Protein AF-A0A4R4JY43-F1 (afdb_monomer_lite)

Radius of gyration: 16.2 Å; chains: 1; bounding box: 36×36×43 Å

Foldseek 3Di:
DWDADDLQDDAFADDAWQCLCVVVCVVVPPLCVLLADQQQKWAADPNDIGTGHQWDCDPPGIFGDDDSPRGTIDHDPSSVVSSVVVRVSRVDPVNHDDDDDDPPDDDDDPNRHMDHDHDDDDPPDDDDDDDDDD

Organism: NCBI:txid2100166

InterPro domains:
  IPR003819 TauD/TfdA-like domain [PF02668] (76-133)
  IPR042098 Glutarate 2-hydroxylase superfamily [G3DSA:3.60.130.10] (34-134)

pLDDT: mean 79.99, std 15.5, range [37.78, 95.12]

Secondary structure (DSSP, 8-state):
-EE-S--TTTT------GGGGHHHHHHHGGGGGGGGSGGGEEEEETTEEEEE-SEEEETTEEEE---TT--SEE--HHHHHHHHHHHHHHHSSTT-----PPTT------TTT-----PPPPTT----------

Structure (mmCIF, N/CA/C/O backbone):
data_AF-A0A4R4JY43-F1
#
_entry.id   AF-A0A4R4JY43-F1
#
loop_
_atom_site.group_PDB
_atom_site.id
_atom_site.type_symbol
_atom_site.label_atom_id
_atom_site.label_alt_id
_atom_site.label_comp_id
_atom_site.label_asym_id
_atom_site.label_entity_id
_atom_site.label_seq_id
_atom_site.pdbx_PDB_ins_code
_atom_site.Cartn_x
_atom_site.Cartn_y
_atom_site.Cartn_z
_atom_site.occupancy
_atom_site.B_iso_or_equiv
_atom_site.auth_seq_id
_atom_site.auth_comp_id
_atom_site.auth_asym_id
_atom_site.auth_atom_id
_atom_site.pdbx_PDB_model_num
ATOM 1 N N . MET A 1 1 ? -1.870 15.611 14.880 1.00 55.22 1 MET A N 1
ATOM 2 C CA . MET A 1 1 ? -0.672 16.456 14.635 1.00 55.22 1 MET A CA 1
ATOM 3 C C . MET A 1 1 ? -0.578 16.809 13.146 1.00 55.22 1 MET A C 1
ATOM 5 O O . MET A 1 1 ? -1.386 16.287 12.386 1.00 55.22 1 MET A O 1
ATOM 9 N N . ILE A 1 2 ? 0.348 17.681 12.723 1.00 49.28 2 ILE A N 1
ATOM 10 C CA . ILE A 1 2 ? 0.792 17.779 11.314 1.00 49.28 2 ILE A CA 1
ATOM 11 C C . ILE A 1 2 ? 2.134 17.054 11.244 1.00 49.28 2 ILE A C 1
ATOM 13 O O . ILE A 1 2 ? 3.016 17.383 12.034 1.00 49.28 2 ILE A O 1
ATOM 17 N N . TYR A 1 3 ? 2.290 16.110 10.318 1.00 51.81 3 TYR A N 1
ATOM 18 C CA . TYR A 1 3 ? 3.556 15.408 10.111 1.00 51.81 3 TYR A CA 1
ATOM 19 C C . TYR A 1 3 ? 4.162 15.799 8.760 1.00 51.81 3 TYR A C 1
ATOM 21 O O . TYR A 1 3 ? 3.511 15.702 7.715 1.00 51.81 3 TYR A O 1
ATOM 29 N N . ASN A 1 4 ? 5.414 16.257 8.804 1.00 43.62 4 ASN A N 1
ATOM 30 C CA . ASN A 1 4 ? 6.218 16.637 7.648 1.00 43.62 4 ASN A CA 1
ATOM 31 C C . ASN A 1 4 ? 7.514 15.805 7.619 1.00 43.62 4 ASN A C 1
ATOM 33 O O . ASN A 1 4 ? 7.950 15.278 8.639 1.00 43.62 4 ASN A O 1
ATOM 37 N N . ASP A 1 5 ? 8.130 15.743 6.441 1.00 40.19 5 ASP A N 1
ATOM 38 C CA . ASP A 1 5 ? 9.556 15.453 6.237 1.00 40.19 5 ASP A CA 1
ATOM 39 C C . ASP A 1 5 ? 10.081 14.042 6.574 1.00 40.19 5 ASP A C 1
ATOM 41 O O . ASP A 1 5 ? 11.292 13.831 6.620 1.00 40.19 5 ASP A O 1
ATOM 45 N N . TYR A 1 6 ? 9.200 13.036 6.654 1.00 37.81 6 TYR A N 1
ATOM 46 C CA . TYR A 1 6 ? 9.593 11.636 6.433 1.00 37.81 6 TYR A CA 1
ATOM 47 C C . TYR A 1 6 ? 9.118 11.137 5.057 1.00 37.81 6 TYR A C 1
ATOM 49 O O . TYR A 1 6 ? 7.909 11.118 4.814 1.00 37.81 6 TYR A O 1
ATOM 57 N N . PRO A 1 7 ? 10.017 10.675 4.159 1.00 40.59 7 PRO A N 1
ATOM 58 C CA . PRO A 1 7 ? 9.651 10.042 2.892 1.00 40.59 7 PRO A CA 1
ATOM 59 C C . PRO A 1 7 ? 9.192 8.596 3.134 1.00 40.59 7 PRO A C 1
ATOM 61 O O . PRO A 1 7 ? 9.834 7.626 2.718 1.00 40.59 7 PRO A O 1
ATOM 64 N N . LEU A 1 8 ? 8.064 8.472 3.837 1.00 41.75 8 LEU A N 1
ATOM 65 C CA . LEU A 1 8 ? 7.294 7.246 3.982 1.00 41.75 8 LEU A CA 1
ATOM 66 C C . LEU A 1 8 ? 7.152 6.579 2.601 1.00 41.75 8 LEU A C 1
ATOM 68 O O . LEU A 1 8 ? 6.643 7.180 1.658 1.00 41.75 8 LEU A O 1
ATOM 72 N N . PHE A 1 9 ? 7.584 5.321 2.492 1.00 46.09 9 PHE A N 1
ATOM 73 C CA . PHE A 1 9 ? 7.377 4.452 1.321 1.00 46.09 9 PHE A CA 1
ATOM 74 C C . PHE A 1 9 ? 8.173 4.779 0.038 1.00 46.09 9 PHE A C 1
ATOM 76 O O . PHE A 1 9 ? 7.706 4.537 -1.081 1.00 46.09 9 PHE A O 1
ATOM 83 N N . SER A 1 10 ? 9.424 5.239 0.156 1.00 37.78 10 SER A N 1
ATOM 84 C CA . SER A 1 10 ? 10.338 5.241 -0.999 1.00 37.78 10 SER A CA 1
ATOM 85 C C . SER A 1 10 ? 10.832 3.817 -1.346 1.00 37.78 10 SER A C 1
ATOM 87 O O . SER A 1 10 ? 11.433 3.132 -0.525 1.00 37.78 10 SER A O 1
ATOM 89 N N . ASN A 1 11 ? 10.678 3.385 -2.607 1.00 39.66 11 ASN A N 1
ATOM 90 C CA . ASN A 1 11 ? 11.140 2.082 -3.140 1.00 39.66 11 ASN A CA 1
ATOM 91 C C . ASN A 1 11 ? 10.352 0.810 -2.711 1.00 39.66 11 ASN A C 1
ATOM 93 O O . ASN A 1 11 ? 10.946 -0.271 -2.682 1.00 39.66 11 ASN A O 1
ATOM 97 N N . VAL A 1 12 ? 9.040 0.887 -2.447 1.00 39.34 12 VAL A N 1
ATOM 98 C CA . VAL A 1 12 ? 8.162 -0.289 -2.187 1.00 39.34 12 VAL A CA 1
ATOM 99 C C . VAL A 1 12 ? 8.155 -1.299 -3.355 1.00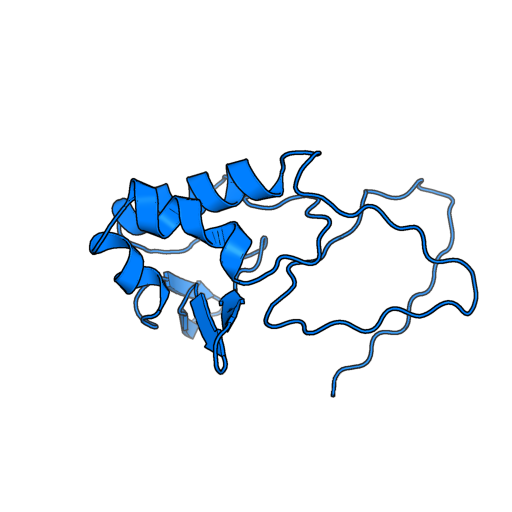 39.34 12 VAL A C 1
ATOM 101 O O . VAL A 1 12 ? 8.171 -0.897 -4.517 1.00 39.34 12 VAL A O 1
ATOM 104 N N . LYS A 1 13 ? 8.129 -2.616 -3.086 1.00 42.28 13 LYS A N 1
ATOM 105 C CA . LYS A 1 13 ? 8.206 -3.682 -4.119 1.00 42.28 13 LYS A CA 1
ATOM 106 C C . LYS A 1 13 ? 7.349 -4.912 -3.766 1.00 42.28 13 LYS A C 1
ATOM 108 O O . LYS A 1 13 ? 7.891 -5.941 -3.375 1.00 42.28 13 LYS A O 1
ATOM 113 N N . ARG A 1 14 ? 6.021 -4.805 -3.850 1.00 52.19 14 ARG A N 1
ATOM 114 C CA . ARG A 1 14 ? 5.037 -5.876 -3.562 1.00 52.19 14 ARG A CA 1
ATOM 115 C C . ARG A 1 14 ? 3.706 -5.508 -4.294 1.00 52.19 14 ARG A C 1
ATOM 117 O O . ARG A 1 14 ? 3.758 -4.577 -5.092 1.00 52.19 14 ARG A O 1
ATOM 124 N N . ILE A 1 15 ? 2.517 -6.136 -4.287 1.00 45.09 15 ILE A N 1
ATOM 125 C CA . ILE A 1 15 ? 2.001 -7.520 -4.084 1.00 45.09 15 ILE A CA 1
ATOM 126 C C . ILE A 1 15 ? 1.739 -8.015 -2.643 1.00 45.09 15 ILE A C 1
ATOM 128 O O . ILE A 1 15 ? 2.223 -9.071 -2.232 1.00 45.09 15 ILE A O 1
ATOM 132 N N . ILE A 1 16 ? 1.064 -7.179 -1.842 1.00 50.88 16 ILE A N 1
ATOM 133 C CA . ILE A 1 16 ? 0.734 -7.409 -0.419 1.00 50.88 16 ILE A CA 1
ATOM 134 C C . ILE A 1 16 ? -0.654 -8.063 -0.306 1.00 50.88 16 ILE A C 1
ATOM 136 O O . ILE A 1 16 ? -1.611 -7.533 -0.861 1.00 50.88 16 ILE A O 1
ATOM 140 N N . ASN A 1 17 ? -0.787 -9.199 0.375 1.00 51.44 17 ASN A N 1
ATOM 141 C CA . ASN A 1 17 ? -2.097 -9.799 0.630 1.00 51.44 17 ASN A CA 1
ATOM 142 C C . ASN A 1 17 ? -2.781 -9.150 1.847 1.00 51.44 17 ASN A C 1
ATOM 144 O O . ASN A 1 17 ? -2.147 -8.443 2.625 1.00 51.44 17 ASN A O 1
ATOM 148 N N . SER A 1 18 ? -4.069 -9.430 2.047 1.00 54.69 18 SER A N 1
ATOM 149 C CA . SER A 1 18 ? -4.825 -9.024 3.243 1.00 54.69 18 SER A CA 1
ATOM 150 C C . SER A 1 18 ? -4.104 -9.330 4.558 1.00 54.69 18 SER A C 1
ATOM 152 O O . SER A 1 18 ? -4.053 -8.497 5.461 1.00 54.69 18 SER A O 1
ATOM 154 N N . ASP A 1 19 ? -3.538 -10.531 4.630 1.00 61.25 19 ASP A N 1
ATOM 155 C CA . ASP A 1 19 ? -3.074 -11.163 5.868 1.00 61.25 19 ASP A CA 1
ATOM 156 C C . ASP A 1 19 ? -1.705 -10.627 6.313 1.00 61.25 19 ASP A C 1
ATOM 158 O O . ASP A 1 19 ? -1.340 -10.719 7.483 1.00 61.25 19 ASP A O 1
ATOM 162 N N . ASP A 1 20 ? -0.970 -9.984 5.399 1.00 71.19 20 ASP A N 1
ATOM 163 C CA . ASP A 1 20 ? 0.280 -9.278 5.696 1.00 71.19 20 ASP A CA 1
ATOM 164 C C . ASP A 1 20 ? 0.082 -8.104 6.671 1.00 71.19 20 ASP A C 1
ATOM 166 O O . ASP A 1 20 ? 1.054 -7.612 7.236 1.00 71.19 20 ASP A O 1
ATOM 170 N N . TYR A 1 21 ? -1.156 -7.641 6.882 1.00 76.69 21 TYR A N 1
ATOM 171 C CA . TYR A 1 21 ? -1.483 -6.590 7.850 1.00 76.69 21 TYR A CA 1
ATOM 172 C C . TYR A 1 21 ? -1.900 -7.118 9.230 1.00 76.69 21 TYR A C 1
ATOM 174 O O . TYR A 1 21 ? -2.178 -6.312 10.119 1.00 76.69 21 TYR A O 1
ATOM 182 N N . ASN A 1 22 ? -1.891 -8.439 9.455 1.00 83.62 22 ASN A N 1
ATOM 183 C CA . ASN A 1 22 ? -2.309 -9.038 10.729 1.00 83.62 22 ASN A CA 1
ATOM 184 C C . ASN A 1 22 ? -1.515 -8.522 11.938 1.00 83.62 22 ASN A C 1
ATOM 186 O O . ASN A 1 22 ? -2.115 -8.244 12.976 1.00 83.62 22 ASN A O 1
ATOM 190 N N . PHE A 1 23 ? -0.222 -8.227 11.769 1.00 87.94 23 PHE A N 1
ATOM 191 C CA . PHE A 1 23 ? 0.613 -7.637 12.824 1.00 87.94 23 PHE A CA 1
ATOM 192 C C . PHE A 1 23 ? 0.092 -6.282 13.349 1.00 87.94 23 PHE A C 1
ATOM 194 O O . PHE A 1 23 ? 0.345 -5.931 14.501 1.00 87.94 23 PHE A O 1
ATOM 201 N N . ILE A 1 24 ? -0.660 -5.515 12.545 1.00 91.81 24 ILE A N 1
ATOM 202 C CA . ILE A 1 24 ? -1.292 -4.261 12.988 1.00 91.81 24 ILE A CA 1
ATOM 203 C C . ILE A 1 24 ? -2.494 -4.556 13.892 1.00 91.81 24 ILE A C 1
ATOM 205 O O . ILE A 1 24 ? -2.639 -3.915 14.933 1.00 91.81 24 ILE A O 1
ATOM 209 N N . PHE A 1 25 ? -3.322 -5.545 13.543 1.00 91.00 25 PHE A N 1
ATOM 210 C CA . PHE A 1 25 ? -4.458 -5.966 14.372 1.00 91.00 25 PHE A CA 1
ATOM 211 C C . PHE A 1 25 ? -3.988 -6.618 15.680 1.00 91.00 25 PHE A C 1
ATOM 213 O O . PHE A 1 25 ? -4.562 -6.357 16.734 1.00 91.00 25 PHE A O 1
ATOM 220 N N . GLU A 1 26 ? -2.897 -7.384 15.636 1.00 92.56 26 GLU A N 1
ATOM 221 C CA . GLU A 1 26 ? -2.243 -7.975 16.810 1.00 92.56 26 GLU A CA 1
ATOM 222 C C . GLU A 1 26 ? -1.633 -6.911 17.738 1.00 92.56 26 GLU A C 1
ATOM 224 O O . GLU A 1 26 ? -1.885 -6.927 18.943 1.00 92.56 26 GLU A O 1
ATOM 229 N N . LYS A 1 27 ? -0.865 -5.952 17.197 1.00 95.12 27 LYS A N 1
ATOM 230 C CA . LYS A 1 27 ? -0.150 -4.940 17.998 1.00 95.12 27 LYS A CA 1
ATOM 231 C C . LYS A 1 27 ? -1.047 -3.812 18.521 1.00 95.12 27 LYS A C 1
ATOM 233 O O . LYS A 1 27 ? -0.808 -3.315 19.620 1.00 95.12 27 LYS A O 1
ATOM 238 N N . TYR A 1 28 ? -2.052 -3.384 17.754 1.00 94.69 28 TYR A N 1
ATOM 239 C CA . TYR A 1 28 ? -2.899 -2.228 18.094 1.00 94.69 28 TYR A CA 1
ATOM 240 C C . TYR A 1 28 ? -4.326 -2.606 18.527 1.00 94.69 28 TYR A C 1
ATOM 242 O O . TYR A 1 28 ? -5.046 -1.761 19.075 1.00 94.69 28 TYR A O 1
ATOM 250 N N . GLY A 1 29 ? -4.748 -3.860 18.338 1.00 94.12 29 GLY A N 1
ATOM 251 C CA . GLY A 1 29 ? -6.052 -4.358 18.774 1.00 94.12 29 GLY A CA 1
ATOM 252 C C . GLY A 1 29 ? -7.206 -3.504 18.245 1.00 94.12 29 GLY A C 1
ATOM 253 O O . GLY A 1 29 ? -7.263 -3.150 17.073 1.00 94.12 29 GLY A O 1
ATOM 254 N N . LYS A 1 30 ? -8.131 -3.095 19.121 1.00 93.69 30 LYS A N 1
ATOM 255 C CA . LYS A 1 30 ? -9.280 -2.261 18.715 1.00 93.69 30 LYS A CA 1
ATOM 256 C C . LYS A 1 30 ? -8.889 -0.897 18.122 1.00 93.69 30 LYS A C 1
ATOM 258 O O . LYS A 1 30 ? -9.697 -0.324 17.397 1.00 93.69 30 LYS A O 1
ATOM 263 N N . LYS A 1 31 ? -7.683 -0.370 18.389 1.00 94.31 31 LYS A N 1
ATOM 264 C CA . LYS A 1 31 ? -7.263 0.940 17.856 1.00 94.31 31 LYS A CA 1
ATOM 265 C C . LYS A 1 31 ? -7.112 0.939 16.336 1.00 94.31 31 LYS A C 1
ATOM 267 O O . LYS A 1 31 ? -7.354 1.970 15.719 1.00 94.31 31 LYS A O 1
ATOM 272 N N . SER A 1 32 ? -6.747 -0.188 15.723 1.00 93.38 32 SER A N 1
ATOM 273 C CA . SER A 1 32 ? -6.514 -0.258 14.275 1.00 93.38 32 SER A CA 1
ATOM 274 C C . SER A 1 32 ? -7.781 -0.186 13.428 1.00 93.38 32 SER A C 1
ATOM 276 O O . SER A 1 32 ? -7.668 0.018 12.222 1.00 93.38 32 SER A O 1
ATOM 278 N N . ASP A 1 33 ? -8.981 -0.311 14.012 1.00 94.12 33 ASP A N 1
ATOM 279 C CA . ASP A 1 33 ? -10.221 -0.144 13.242 1.00 94.12 33 ASP A CA 1
ATOM 280 C C . ASP A 1 33 ? -10.301 1.255 12.607 1.00 94.12 33 ASP A C 1
ATOM 282 O O . ASP A 1 33 ? -10.749 1.367 11.470 1.00 94.12 33 ASP A O 1
ATOM 286 N N . VAL A 1 34 ? -9.728 2.286 13.256 1.00 94.62 34 VAL A N 1
ATOM 287 C CA . VAL A 1 34 ? -9.633 3.668 12.739 1.00 94.62 34 VAL A CA 1
ATOM 288 C C . VAL A 1 34 ? -9.075 3.743 11.311 1.00 94.62 34 VAL A C 1
ATOM 290 O O . VAL A 1 34 ? -9.477 4.611 10.543 1.00 94.62 34 VAL A O 1
ATOM 293 N N . LEU A 1 35 ? -8.204 2.804 10.921 1.00 92.94 35 LEU A N 1
ATOM 294 C CA . LEU A 1 35 ? -7.592 2.755 9.593 1.00 92.94 35 LEU A CA 1
ATOM 295 C C . LEU A 1 35 ? -8.624 2.547 8.470 1.00 92.94 35 LEU A C 1
ATOM 297 O O . LEU A 1 35 ? -8.337 2.901 7.328 1.00 92.94 35 LEU A O 1
ATOM 301 N N . PHE A 1 36 ? -9.816 2.016 8.768 1.00 92.50 36 PHE A N 1
ATOM 302 C CA . PHE A 1 36 ? -10.908 1.821 7.807 1.00 92.50 36 PHE A CA 1
ATOM 303 C C . PHE A 1 36 ? -11.848 3.034 7.645 1.00 92.50 36 PHE A C 1
ATOM 305 O O . PHE A 1 36 ? -12.691 3.009 6.742 1.00 92.50 36 PHE A O 1
ATOM 312 N N . HIS A 1 37 ? -11.725 4.071 8.482 1.00 93.69 37 HIS A N 1
ATOM 313 C CA . HIS A 1 37 ? -12.579 5.274 8.480 1.00 93.69 37 HIS A CA 1
ATOM 314 C C . HIS A 1 37 ? -11.943 6.381 7.634 1.00 93.69 37 HIS A C 1
ATOM 316 O O . HIS A 1 37 ? -10.716 6.500 7.594 1.00 93.69 37 HIS A O 1
ATOM 322 N N . ASP A 1 38 ? -12.741 7.195 6.937 1.00 90.00 38 ASP A N 1
ATOM 323 C CA . ASP A 1 38 ? -12.182 8.193 6.010 1.00 90.00 38 ASP A CA 1
ATOM 324 C C . ASP A 1 38 ? -11.488 9.352 6.734 1.00 90.00 38 ASP A C 1
ATOM 326 O O . ASP A 1 38 ? -10.525 9.923 6.234 1.00 90.00 38 ASP A O 1
ATOM 330 N N . GLU A 1 39 ? -11.884 9.639 7.966 1.00 88.25 39 GLU A N 1
ATOM 331 C CA . GLU A 1 39 ? -11.300 10.661 8.825 1.00 88.25 39 GLU A CA 1
ATOM 332 C C . GLU A 1 39 ? -9.857 10.336 9.261 1.00 88.25 39 GLU A C 1
ATOM 334 O O . GLU A 1 39 ? -9.166 11.212 9.786 1.00 88.25 39 GLU A O 1
ATOM 339 N N . CYS A 1 40 ? -9.389 9.099 9.035 1.00 89.50 40 CYS A N 1
ATOM 340 C CA . CYS A 1 40 ? -8.084 8.591 9.460 1.00 89.50 40 CYS A CA 1
ATOM 341 C C . CYS A 1 40 ? -6.904 9.453 8.979 1.00 89.50 40 CYS A C 1
ATOM 343 O O . CYS A 1 40 ? -5.993 9.746 9.760 1.00 89.50 40 CYS A O 1
ATOM 345 N N . LEU A 1 41 ? -6.915 9.867 7.707 1.00 88.75 41 LEU A N 1
ATOM 346 C CA . LEU A 1 41 ? -6.030 10.902 7.180 1.00 88.75 41 LEU A CA 1
ATOM 347 C C . LEU A 1 41 ? -6.835 12.108 6.718 1.00 88.75 41 LEU A C 1
ATOM 349 O O . LEU A 1 41 ? -7.781 11.980 5.950 1.00 88.75 41 LEU A O 1
ATOM 353 N N . ALA A 1 42 ? -6.361 13.291 7.089 1.00 87.81 42 ALA A N 1
ATOM 354 C CA . ALA A 1 42 ? -6.803 14.573 6.564 1.00 87.81 42 ALA A CA 1
ATOM 355 C C . ALA A 1 42 ? -5.640 15.253 5.823 1.00 87.81 42 ALA A C 1
ATOM 357 O O . ALA A 1 42 ? -4.572 15.470 6.395 1.00 87.81 42 ALA A O 1
ATOM 358 N N . HIS A 1 43 ? -5.830 15.628 4.561 1.00 82.94 43 HIS A N 1
ATOM 359 C CA . HIS A 1 43 ? -4.819 16.295 3.739 1.00 82.94 43 HIS A CA 1
ATOM 360 C C . HIS A 1 43 ? -5.379 17.578 3.113 1.00 82.94 43 HIS A C 1
ATOM 362 O O . HIS A 1 43 ? -6.551 17.656 2.749 1.00 82.94 43 HIS A O 1
ATOM 368 N N . PHE A 1 44 ? -4.523 18.594 2.995 1.00 79.06 44 PHE A N 1
ATOM 369 C CA . PHE A 1 44 ? -4.840 19.877 2.372 1.00 79.06 44 PHE A CA 1
ATOM 370 C C . PHE A 1 44 ? -3.841 20.141 1.244 1.00 79.06 44 PHE A C 1
ATOM 372 O O . PHE A 1 44 ? -2.636 20.211 1.488 1.00 79.06 44 PHE A O 1
ATOM 379 N N . SER A 1 45 ? -4.339 20.306 0.019 1.00 76.62 45 SER A N 1
ATOM 380 C CA . SER A 1 45 ? -3.520 20.598 -1.161 1.00 76.62 45 SER A CA 1
ATOM 381 C C . SER A 1 45 ? -4.316 21.411 -2.176 1.00 76.62 45 SER A C 1
ATOM 383 O O . SER A 1 45 ? -5.497 21.147 -2.393 1.00 76.62 45 SER A O 1
ATOM 385 N N . ASN A 1 46 ? -3.682 22.417 -2.786 1.00 79.31 46 ASN A N 1
ATOM 386 C CA . ASN A 1 46 ? -4.280 23.306 -3.792 1.00 79.31 46 ASN A CA 1
ATOM 387 C C . ASN A 1 46 ? -5.663 23.857 -3.374 1.00 79.31 46 ASN A C 1
ATOM 389 O O . ASN A 1 46 ? -6.630 23.788 -4.132 1.00 79.31 46 ASN A O 1
ATOM 393 N N . ASN A 1 47 ? -5.754 24.351 -2.132 1.00 79.12 47 ASN A N 1
ATOM 394 C CA . ASN A 1 47 ? -6.968 24.843 -1.460 1.00 79.12 47 ASN A CA 1
ATOM 395 C C . ASN A 1 47 ? -8.139 23.842 -1.367 1.00 79.12 47 ASN A C 1
ATOM 397 O O . ASN A 1 47 ? -9.257 24.233 -1.039 1.00 79.12 47 ASN A O 1
ATOM 401 N N . LYS A 1 48 ? -7.895 22.547 -1.596 1.00 80.56 48 LYS A N 1
ATOM 402 C CA . LYS A 1 48 ? -8.872 21.471 -1.408 1.00 80.56 48 LYS A CA 1
ATOM 403 C C . LYS A 1 48 ? -8.529 20.642 -0.175 1.00 80.56 48 LYS A C 1
ATOM 405 O O . LYS A 1 48 ? -7.368 20.296 0.059 1.00 80.56 48 LYS A O 1
ATOM 410 N N . PHE A 1 49 ? -9.561 20.333 0.601 1.00 84.06 49 PHE A N 1
ATOM 411 C CA . PHE A 1 49 ? -9.515 19.386 1.706 1.00 84.06 49 PHE A CA 1
ATOM 412 C C . PHE A 1 49 ? -9.886 17.992 1.202 1.00 84.06 49 PHE A C 1
ATOM 414 O O . PHE A 1 49 ? -10.833 17.850 0.429 1.00 84.06 49 PHE A O 1
ATOM 421 N N . PHE A 1 50 ? -9.162 16.976 1.661 1.00 84.75 50 PHE A N 1
ATOM 422 C CA . PHE A 1 50 ? -9.478 15.578 1.400 1.00 84.75 50 PHE A CA 1
ATOM 423 C C . PHE A 1 50 ? -9.307 14.759 2.676 1.00 84.75 50 PHE A C 1
ATOM 425 O O . PHE A 1 50 ? -8.277 14.854 3.348 1.00 84.75 50 PHE A O 1
ATOM 432 N N . GLN A 1 51 ? -10.297 13.922 2.962 1.00 88.69 51 GLN A N 1
ATOM 433 C CA . GLN A 1 51 ? -10.201 12.837 3.932 1.00 88.69 51 GLN A CA 1
ATOM 434 C C . GLN A 1 51 ? -9.970 11.510 3.205 1.00 88.69 51 GLN A C 1
ATOM 436 O O . GLN A 1 51 ? -10.334 11.372 2.032 1.00 88.69 51 GLN A O 1
ATOM 441 N N . LYS A 1 52 ? -9.282 10.570 3.857 1.00 87.69 52 LYS A N 1
ATOM 442 C CA . LYS A 1 52 ? -8.953 9.269 3.280 1.00 87.69 52 LYS A CA 1
ATOM 443 C C . LYS A 1 52 ? -8.695 8.173 4.322 1.00 87.69 52 LYS A C 1
ATOM 445 O O . LYS A 1 52 ? -7.784 8.290 5.143 1.00 87.69 52 LYS A O 1
ATOM 450 N N . ARG A 1 53 ? -9.391 7.040 4.176 1.00 90.69 53 ARG A N 1
ATOM 451 C CA . ARG A 1 53 ? -9.081 5.788 4.885 1.00 90.69 53 ARG A CA 1
ATOM 452 C C . ARG A 1 53 ? -7.795 5.121 4.389 1.00 90.69 53 ARG A C 1
ATOM 454 O O . ARG A 1 53 ? -7.456 5.180 3.205 1.00 90.69 53 ARG A O 1
ATOM 461 N N . ILE A 1 54 ? -7.097 4.442 5.294 1.00 90.12 54 ILE A N 1
ATOM 462 C CA . ILE A 1 54 ? -5.883 3.671 4.994 1.00 90.12 54 ILE A CA 1
ATOM 463 C C . ILE A 1 54 ? -6.239 2.294 4.446 1.00 90.12 54 ILE A C 1
ATOM 465 O O . ILE A 1 54 ? -5.712 1.900 3.407 1.00 90.12 54 ILE A O 1
ATOM 469 N N . PHE A 1 55 ? -7.144 1.590 5.120 1.00 90.75 55 PHE A N 1
ATOM 470 C CA . PHE A 1 55 ? -7.588 0.250 4.769 1.00 90.75 55 PHE A CA 1
ATOM 471 C C . PHE A 1 55 ? -9.000 0.244 4.166 1.00 90.75 55 PHE A C 1
ATOM 473 O O . PHE A 1 55 ? -9.837 1.109 4.424 1.00 90.75 55 PHE A O 1
ATOM 480 N N . LEU A 1 56 ? -9.258 -0.773 3.351 1.00 88.19 56 LEU A N 1
ATOM 481 C CA . LEU A 1 56 ? -10.506 -1.042 2.641 1.00 88.19 56 LEU A CA 1
ATOM 482 C C . LEU A 1 56 ? -10.947 -2.470 2.978 1.00 88.19 56 LEU A C 1
ATOM 484 O O . LEU A 1 56 ? -10.115 -3.372 2.967 1.00 88.19 56 LEU A O 1
ATOM 488 N N . LYS A 1 57 ? -12.238 -2.706 3.230 1.00 86.56 57 LYS A N 1
ATOM 489 C CA . LYS A 1 57 ? -12.794 -4.069 3.322 1.00 86.56 57 LYS A CA 1
ATOM 490 C C . LYS A 1 57 ? -13.270 -4.467 1.919 1.00 86.56 57 LYS A C 1
ATOM 492 O O . LYS A 1 57 ? -14.112 -3.777 1.350 1.00 86.56 57 LYS A O 1
ATOM 497 N N . ILE A 1 58 ? -12.671 -5.505 1.332 1.00 83.25 58 ILE A N 1
ATOM 498 C CA . ILE A 1 58 ? -12.848 -5.915 -0.073 1.00 83.25 58 ILE A CA 1
ATOM 499 C C . ILE A 1 58 ? -13.173 -7.410 -0.098 1.00 83.25 58 ILE A C 1
ATOM 501 O O . ILE A 1 58 ? -12.283 -8.261 -0.166 1.00 83.25 58 ILE A O 1
ATOM 505 N N . SER A 1 59 ? -14.465 -7.731 -0.003 1.00 82.12 59 SER A N 1
ATOM 506 C CA . SER A 1 59 ? -14.939 -9.083 0.320 1.00 82.12 59 SER A CA 1
ATOM 507 C C . SER A 1 59 ? -14.240 -9.593 1.593 1.00 82.12 59 SER A C 1
ATOM 509 O O . SER A 1 59 ? -14.299 -8.917 2.618 1.00 82.12 59 SER A O 1
ATOM 511 N N . ASN A 1 60 ? -13.537 -10.728 1.533 1.00 78.50 60 ASN A N 1
ATOM 512 C CA . ASN A 1 60 ? -12.810 -11.294 2.675 1.00 78.50 60 ASN A CA 1
ATOM 513 C C . ASN A 1 60 ? -11.415 -10.667 2.881 1.00 78.50 60 ASN A C 1
ATOM 515 O O . ASN A 1 60 ? -10.747 -10.988 3.858 1.00 78.50 60 ASN A O 1
ATOM 519 N N . ASN A 1 61 ? -10.970 -9.793 1.973 1.00 80.19 61 ASN A N 1
ATOM 520 C CA . ASN A 1 61 ? -9.624 -9.228 1.971 1.00 80.19 61 ASN A CA 1
ATOM 521 C C . ASN A 1 61 ? -9.597 -7.803 2.537 1.00 80.19 61 ASN A C 1
ATOM 523 O O . ASN A 1 61 ? -10.551 -7.031 2.413 1.00 80.19 61 ASN A O 1
ATOM 527 N N . ILE A 1 62 ? -8.441 -7.419 3.072 1.00 84.81 62 ILE A N 1
ATOM 528 C CA . ILE A 1 62 ? -8.109 -6.043 3.428 1.00 84.81 62 ILE A CA 1
ATOM 529 C C . ILE A 1 62 ? -7.292 -5.447 2.284 1.00 84.81 62 ILE A C 1
ATOM 531 O O . ILE A 1 62 ? -6.200 -5.916 1.972 1.00 84.81 62 ILE A O 1
ATOM 535 N N . GLY A 1 63 ? -7.842 -4.421 1.642 1.00 86.00 63 GLY A N 1
ATOM 536 C CA . GLY A 1 63 ? -7.105 -3.568 0.718 1.00 86.00 63 GLY A CA 1
ATOM 537 C C . GLY A 1 63 ? -6.454 -2.388 1.435 1.00 86.00 63 GLY A C 1
ATOM 538 O O . GLY A 1 63 ? -6.850 -2.024 2.541 1.00 86.00 63 GLY A O 1
ATOM 539 N N . ILE A 1 64 ? -5.497 -1.742 0.778 1.00 86.50 64 ILE A N 1
ATOM 540 C CA . ILE A 1 64 ? -4.789 -0.560 1.270 1.00 86.50 64 ILE A CA 1
ATOM 541 C C . ILE A 1 64 ? -4.811 0.561 0.227 1.00 86.50 64 ILE A C 1
ATOM 543 O O . ILE A 1 64 ? -4.629 0.349 -0.969 1.00 86.50 64 ILE A O 1
ATOM 547 N N . SER A 1 65 ? -5.020 1.792 0.691 1.00 81.69 65 SER A N 1
ATOM 548 C CA . SER A 1 65 ? -5.106 2.996 -0.136 1.00 81.69 65 SER A CA 1
ATOM 549 C C . SER A 1 65 ? -4.043 4.034 0.250 1.00 81.69 65 SER A C 1
ATOM 551 O O . SER A 1 65 ? -4.310 5.236 0.299 1.00 81.69 65 SER A O 1
ATOM 553 N N . PHE A 1 66 ? -2.810 3.602 0.521 1.00 73.88 66 PHE A N 1
ATOM 554 C CA . PHE A 1 66 ? -1.713 4.520 0.843 1.00 73.88 66 PHE A CA 1
ATOM 555 C C . PHE A 1 66 ? -0.991 5.054 -0.409 1.00 73.88 66 PHE A C 1
ATOM 557 O O . PHE A 1 66 ? -0.900 4.370 -1.426 1.00 73.88 66 PHE A O 1
ATOM 564 N N . SER A 1 67 ? -0.444 6.272 -0.332 1.00 67.12 67 SER A N 1
ATOM 565 C CA . SER A 1 67 ? 0.467 6.828 -1.342 1.00 67.12 67 SER A CA 1
ATOM 566 C C . SER A 1 67 ? 1.708 7.439 -0.675 1.00 67.12 67 SER A C 1
ATOM 568 O O . SER A 1 67 ? 1.536 8.341 0.146 1.00 67.12 67 SER A O 1
ATOM 570 N N . PRO A 1 68 ? 2.941 7.045 -1.069 1.00 54.78 68 PRO A N 1
ATOM 571 C CA . PRO A 1 68 ? 4.199 7.620 -0.565 1.00 54.78 68 PRO A CA 1
ATOM 572 C C . PRO A 1 68 ? 4.302 9.150 -0.667 1.00 54.78 68 PRO A C 1
ATOM 574 O O . PRO A 1 68 ? 5.144 9.770 -0.032 1.00 54.78 68 PRO A O 1
ATOM 577 N N . LEU A 1 69 ? 3.486 9.756 -1.535 1.00 53.16 69 LEU A N 1
ATOM 578 C CA . LEU A 1 69 ? 3.549 11.172 -1.899 1.00 53.16 69 LEU A CA 1
ATOM 579 C C . LEU A 1 69 ? 2.583 12.051 -1.087 1.00 53.16 69 LEU A C 1
ATOM 581 O O . LEU A 1 69 ? 2.468 13.245 -1.365 1.00 53.16 69 LEU A O 1
ATOM 585 N N . LEU A 1 70 ? 1.895 11.485 -0.088 1.00 59.44 70 LEU A N 1
ATOM 586 C CA . LEU A 1 70 ? 1.136 12.249 0.904 1.00 59.44 70 LEU A CA 1
ATOM 587 C C . LEU A 1 70 ? 2.097 12.928 1.891 1.00 59.44 70 LEU A C 1
ATOM 589 O O . LEU A 1 70 ? 2.206 12.537 3.046 1.00 59.44 70 LEU A O 1
ATOM 593 N N . ASN A 1 71 ? 2.781 13.975 1.437 1.00 62.66 71 ASN A N 1
ATOM 594 C CA . ASN A 1 71 ? 3.432 14.935 2.326 1.00 62.66 71 ASN A CA 1
ATOM 595 C C . ASN A 1 71 ? 2.363 15.860 2.937 1.00 62.66 71 ASN A C 1
ATOM 597 O O . ASN A 1 71 ? 1.375 16.177 2.275 1.00 62.66 71 ASN A O 1
ATOM 601 N N . LYS A 1 72 ? 2.583 16.367 4.159 1.00 73.50 72 LYS A N 1
ATOM 602 C CA . LYS A 1 72 ? 1.683 17.323 4.840 1.00 73.50 72 LYS A CA 1
ATOM 603 C C . LYS A 1 72 ? 0.274 16.753 5.083 1.00 73.50 72 LYS A C 1
ATOM 605 O O . LYS A 1 72 ? -0.731 17.307 4.625 1.00 73.50 72 LYS A O 1
ATOM 610 N N . PHE A 1 73 ? 0.188 15.637 5.806 1.00 83.88 73 PHE A N 1
ATOM 611 C CA . PHE A 1 73 ? -1.082 15.114 6.326 1.00 83.88 73 PHE A CA 1
ATOM 612 C C . PHE A 1 73 ? -1.264 15.425 7.816 1.00 83.88 73 PHE A C 1
ATOM 614 O O . PHE A 1 73 ? -0.315 15.697 8.556 1.00 83.88 73 PHE A O 1
ATOM 621 N N . LYS A 1 74 ? -2.525 15.382 8.243 1.00 87.38 74 LYS A N 1
ATOM 622 C CA . LYS A 1 74 ? -2.974 15.410 9.630 1.00 87.38 74 LYS A CA 1
ATOM 623 C C . LYS A 1 74 ? -3.596 14.062 9.975 1.00 87.38 74 LYS A C 1
ATOM 625 O O . LYS A 1 74 ? -4.393 13.535 9.204 1.00 87.38 74 LYS A O 1
ATOM 630 N N . CYS A 1 75 ? -3.257 13.544 11.147 1.00 90.38 75 CYS A N 1
ATOM 631 C CA . CYS A 1 75 ? -3.875 12.363 11.751 1.00 90.38 75 CYS A CA 1
ATOM 632 C C . CYS A 1 75 ? -3.681 12.381 13.279 1.00 90.38 75 CYS A C 1
ATOM 634 O O . CYS A 1 75 ? -3.066 13.311 13.828 1.00 90.38 75 CYS A O 1
ATOM 636 N N . THR A 1 76 ? -4.201 11.362 13.965 1.00 92.94 76 THR A N 1
ATOM 637 C CA . THR A 1 76 ? -3.882 11.077 15.373 1.00 92.94 76 THR A CA 1
ATOM 638 C C . THR A 1 76 ? -2.494 10.442 15.508 1.00 92.94 76 THR A C 1
ATOM 640 O O . THR A 1 76 ? -1.903 9.983 14.529 1.00 92.94 76 THR A O 1
ATOM 643 N N . GLU A 1 77 ? -1.964 10.416 16.729 1.00 92.06 77 GLU A N 1
ATOM 644 C CA . GLU A 1 77 ? -0.666 9.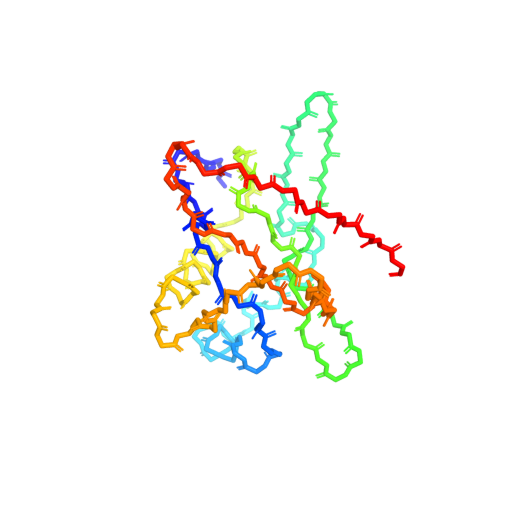806 17.041 1.00 92.06 77 GLU A CA 1
ATOM 645 C C . GLU A 1 77 ? -0.685 8.272 16.904 1.00 92.06 77 GLU A C 1
ATOM 647 O O . GLU A 1 77 ? 0.264 7.686 16.382 1.00 92.06 77 GLU A O 1
ATOM 652 N N . ASP A 1 78 ? -1.805 7.630 17.257 1.00 93.00 78 ASP A N 1
ATOM 653 C CA . ASP A 1 78 ? -2.035 6.200 17.009 1.00 93.00 78 ASP A CA 1
ATOM 654 C C . ASP A 1 78 ? -1.987 5.872 15.507 1.00 93.00 78 ASP A C 1
ATOM 656 O O . ASP A 1 78 ? -1.305 4.933 15.099 1.00 93.00 78 ASP A O 1
ATOM 660 N N . VAL A 1 79 ? -2.656 6.676 14.666 1.00 91.94 79 VAL A N 1
ATOM 661 C CA . VAL A 1 79 ? -2.607 6.512 13.201 1.00 91.94 79 VAL A CA 1
ATOM 662 C C . VAL A 1 79 ? -1.192 6.721 12.673 1.00 91.94 79 VAL A C 1
ATOM 664 O O . VAL A 1 79 ? -0.732 5.932 11.851 1.00 91.94 79 VAL A O 1
ATOM 667 N N . TYR A 1 80 ? -0.479 7.743 13.152 1.00 91.06 80 TYR A N 1
ATOM 668 C CA . TYR A 1 80 ? 0.902 7.980 12.731 1.00 91.06 80 TYR A CA 1
ATOM 669 C C . TYR A 1 80 ? 1.818 6.803 13.089 1.00 91.06 80 TYR A C 1
ATOM 671 O O . TYR A 1 80 ? 2.583 6.341 12.245 1.00 91.06 80 TYR A O 1
ATOM 679 N N . SER A 1 81 ? 1.678 6.260 14.300 1.00 92.38 81 SER A N 1
ATOM 680 C CA . SER A 1 81 ? 2.420 5.083 14.758 1.00 92.38 81 SER A CA 1
ATOM 681 C C . SER A 1 81 ? 2.141 3.861 13.877 1.00 92.38 81 SER A C 1
ATOM 683 O O . SER A 1 81 ? 3.079 3.231 13.396 1.00 92.38 81 SER A O 1
ATOM 685 N N . MET A 1 82 ? 0.868 3.577 13.574 1.00 92.62 82 MET A N 1
ATOM 686 C CA . MET A 1 82 ? 0.491 2.484 12.667 1.00 92.62 82 MET A CA 1
ATOM 687 C C . MET A 1 82 ? 1.037 2.681 11.243 1.00 92.62 82 MET A C 1
ATOM 689 O O . MET A 1 82 ? 1.446 1.716 10.604 1.00 92.62 82 MET A O 1
ATOM 693 N N . LEU A 1 83 ? 1.106 3.918 10.741 1.00 89.44 83 LEU A N 1
ATOM 694 C CA . LEU A 1 83 ? 1.693 4.216 9.428 1.00 89.44 83 LEU A CA 1
ATOM 695 C C . LEU A 1 83 ? 3.222 4.077 9.404 1.00 89.44 83 LEU A C 1
ATOM 697 O O . LEU A 1 83 ? 3.769 3.610 8.403 1.00 89.44 83 LEU A O 1
ATOM 701 N N . MET A 1 84 ? 3.910 4.428 10.494 1.00 88.69 84 MET A N 1
ATOM 702 C CA . MET A 1 84 ? 5.346 4.173 10.657 1.00 88.69 84 MET A CA 1
ATOM 703 C C . MET A 1 84 ? 5.648 2.668 10.707 1.00 88.69 84 MET A C 1
ATOM 705 O O . MET A 1 84 ? 6.598 2.217 10.068 1.00 88.69 84 MET A O 1
ATOM 709 N N . ASP A 1 85 ? 4.807 1.887 11.382 1.00 91.69 85 ASP A N 1
ATOM 710 C CA . ASP A 1 85 ? 4.881 0.424 11.439 1.00 91.69 85 ASP A CA 1
ATOM 711 C C . ASP A 1 85 ? 4.644 -0.232 10.065 1.00 91.69 85 ASP A C 1
ATOM 713 O O . ASP A 1 85 ? 5.464 -1.030 9.607 1.00 91.69 85 ASP A O 1
ATOM 717 N N . ILE A 1 86 ? 3.573 0.154 9.356 1.00 88.56 86 ILE A N 1
ATOM 718 C CA . ILE A 1 86 ? 3.300 -0.293 7.976 1.00 88.56 86 ILE A CA 1
ATOM 719 C C . ILE A 1 86 ? 4.463 0.088 7.045 1.00 88.56 86 ILE A C 1
ATOM 721 O O . ILE A 1 86 ? 4.824 -0.681 6.150 1.00 88.56 86 ILE A O 1
ATOM 725 N N . SER A 1 87 ? 5.094 1.245 7.270 1.00 86.25 87 SER A N 1
ATOM 726 C CA . SER A 1 87 ? 6.314 1.647 6.567 1.00 86.25 87 SER A CA 1
ATOM 727 C C . SER A 1 87 ? 7.480 0.716 6.872 1.00 86.25 87 SER A C 1
ATOM 729 O O . SER A 1 87 ? 8.042 0.154 5.932 1.00 86.25 87 SER A O 1
ATOM 731 N N . ALA A 1 88 ? 7.829 0.486 8.138 1.00 87.31 88 ALA A N 1
ATOM 732 C CA . ALA A 1 88 ? 8.915 -0.424 8.501 1.00 87.31 88 ALA A CA 1
ATOM 733 C C . ALA A 1 88 ? 8.722 -1.816 7.868 1.00 87.31 88 ALA A C 1
ATOM 735 O O . ALA A 1 88 ? 9.628 -2.323 7.201 1.00 87.31 88 ALA A O 1
ATOM 736 N N . PHE A 1 89 ? 7.510 -2.368 7.977 1.00 87.69 89 PHE A N 1
ATOM 737 C CA . PHE A 1 89 ? 7.150 -3.683 7.453 1.00 87.69 89 PHE A CA 1
ATOM 738 C C . PHE A 1 89 ? 7.357 -3.814 5.933 1.00 87.69 89 PHE A C 1
ATOM 740 O O . PHE A 1 89 ? 8.012 -4.758 5.496 1.00 87.69 89 PHE A O 1
ATOM 747 N N . ILE A 1 90 ? 6.883 -2.877 5.095 1.00 84.19 90 ILE A N 1
ATOM 748 C CA . ILE A 1 90 ? 6.990 -3.050 3.626 1.00 84.19 90 ILE A CA 1
ATOM 749 C C . ILE A 1 90 ? 8.335 -2.604 3.024 1.00 84.19 90 ILE A C 1
ATOM 751 O O . ILE A 1 90 ? 8.582 -2.837 1.835 1.00 84.19 90 ILE A O 1
ATOM 755 N N . HIS A 1 91 ? 9.234 -2.000 3.812 1.00 83.44 91 HIS A N 1
ATOM 756 C CA . HIS A 1 91 ? 10.626 -1.764 3.396 1.00 83.44 91 HIS A CA 1
ATOM 757 C C . HIS A 1 91 ? 11.549 -2.967 3.647 1.00 83.44 91 HIS A C 1
ATOM 759 O O . HIS A 1 91 ? 12.574 -3.072 2.962 1.00 83.44 91 HIS A O 1
ATOM 765 N N . GLN A 1 92 ? 11.178 -3.885 4.548 1.00 84.69 92 GLN A N 1
ATOM 766 C CA . GLN A 1 92 ? 11.866 -5.167 4.739 1.00 84.69 92 GLN A CA 1
ATOM 767 C C . GLN A 1 92 ? 11.930 -5.953 3.412 1.00 84.69 92 GLN A C 1
ATOM 769 O O . GLN A 1 92 ? 11.042 -5.874 2.561 1.00 84.69 92 GLN A O 1
ATOM 774 N N . LYS A 1 93 ? 13.039 -6.660 3.177 1.00 84.19 93 LYS A N 1
ATOM 775 C CA . LYS A 1 93 ? 13.374 -7.318 1.899 1.00 84.19 93 LYS A CA 1
ATOM 776 C C . LYS A 1 93 ? 12.608 -8.631 1.722 1.00 84.19 93 LYS A C 1
ATOM 778 O O . LYS A 1 93 ? 12.230 -8.969 0.606 1.00 84.19 93 LYS A O 1
ATOM 783 N N . GLU A 1 94 ? 12.431 -9.347 2.820 1.00 86.50 94 GLU A N 1
ATOM 784 C CA . GLU A 1 94 ? 11.588 -10.519 3.018 1.00 86.50 94 GLU A CA 1
ATOM 785 C C . GLU A 1 94 ? 10.136 -10.229 2.603 1.00 86.50 94 GLU A C 1
ATOM 787 O O . GLU A 1 94 ? 9.550 -10.985 1.832 1.00 86.50 94 GLU A O 1
ATOM 792 N N . ASN A 1 95 ? 9.622 -9.049 2.953 1.00 83.44 95 ASN A N 1
ATOM 793 C CA . ASN A 1 95 ? 8.281 -8.584 2.604 1.00 83.44 95 ASN A CA 1
ATOM 794 C C . ASN A 1 95 ? 8.222 -7.916 1.214 1.00 83.44 95 ASN A C 1
ATOM 796 O O . ASN A 1 95 ? 7.438 -6.987 1.013 1.00 83.44 95 ASN A O 1
ATOM 800 N N . GLN A 1 96 ? 9.050 -8.335 0.244 1.00 81.31 96 GLN A N 1
ATOM 801 C CA . GLN A 1 96 ? 9.111 -7.731 -1.098 1.00 81.31 96 GLN A CA 1
ATOM 802 C C . GLN A 1 96 ? 9.311 -8.738 -2.241 1.00 81.31 96 GLN A C 1
ATOM 804 O O . GLN A 1 96 ? 10.386 -9.316 -2.413 1.00 81.31 96 GLN A O 1
ATOM 809 N N . TYR A 1 97 ? 8.335 -8.807 -3.149 1.00 81.88 97 TYR A N 1
ATOM 810 C CA . TYR A 1 97 ? 8.473 -9.494 -4.434 1.00 81.88 97 TYR A CA 1
ATOM 811 C C . TYR A 1 97 ? 9.166 -8.592 -5.464 1.00 81.88 97 TYR A C 1
ATOM 813 O O . TYR A 1 97 ? 8.651 -7.553 -5.880 1.00 81.88 97 TYR A O 1
ATOM 821 N N . ARG A 1 98 ? 10.369 -8.993 -5.893 1.00 84.56 98 ARG A N 1
ATOM 822 C CA . ARG A 1 98 ? 11.242 -8.199 -6.772 1.00 84.56 98 ARG A CA 1
ATOM 823 C C . ARG A 1 98 ? 11.334 -8.817 -8.167 1.00 84.56 98 ARG A C 1
ATOM 825 O O . ARG A 1 98 ? 12.122 -9.726 -8.397 1.00 84.56 98 ARG A O 1
ATOM 832 N N . LEU A 1 99 ? 10.551 -8.278 -9.098 1.00 86.38 99 LEU A N 1
ATOM 833 C CA . LEU A 1 99 ? 10.463 -8.723 -10.493 1.00 86.38 99 LEU A CA 1
ATOM 834 C C . LEU A 1 99 ? 11.062 -7.705 -11.479 1.00 86.38 99 LEU A C 1
ATOM 836 O O . LEU A 1 99 ? 11.079 -6.500 -11.223 1.00 86.38 99 LEU A O 1
ATOM 840 N N . ARG A 1 100 ? 11.539 -8.195 -12.630 1.00 87.25 100 ARG A N 1
ATOM 841 C CA . ARG A 1 100 ? 12.045 -7.388 -13.752 1.00 87.25 100 ARG A CA 1
ATOM 842 C C . ARG A 1 100 ? 11.214 -7.693 -14.993 1.00 87.25 100 ARG A C 1
ATOM 844 O O . ARG A 1 100 ? 11.315 -8.788 -15.531 1.00 87.25 100 ARG A O 1
ATOM 851 N N . LEU A 1 101 ? 10.454 -6.710 -15.471 1.00 87.44 101 LEU A N 1
ATOM 852 C CA . LEU A 1 101 ? 9.776 -6.810 -16.764 1.00 87.44 101 LEU A CA 1
ATOM 853 C C . LEU A 1 101 ? 10.784 -6.669 -17.911 1.00 87.44 101 LEU A C 1
ATOM 855 O O . LEU A 1 101 ? 11.639 -5.776 -17.905 1.00 87.44 101 LEU A O 1
ATOM 859 N N . SER A 1 102 ? 10.659 -7.555 -18.891 1.00 88.06 102 SER A N 1
ATOM 860 C CA . SER A 1 102 ? 11.349 -7.512 -20.182 1.00 88.06 102 SER A CA 1
ATOM 861 C C . SER A 1 102 ? 10.464 -6.849 -21.244 1.00 88.06 102 SER A C 1
ATOM 863 O O . SER A 1 102 ? 9.294 -6.547 -20.999 1.0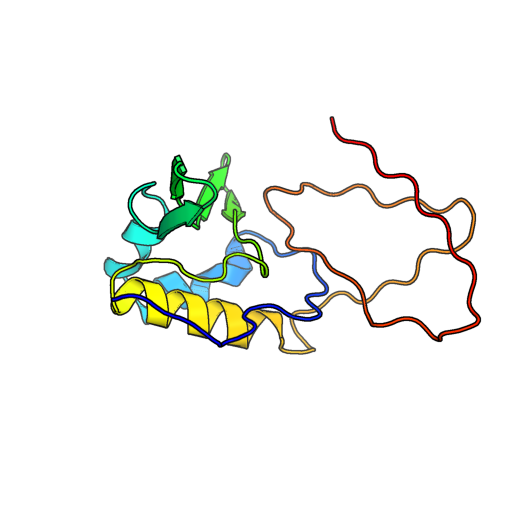0 88.06 102 SER A O 1
ATOM 865 N N . LYS A 1 103 ? 11.004 -6.620 -22.449 1.00 91.38 103 LYS 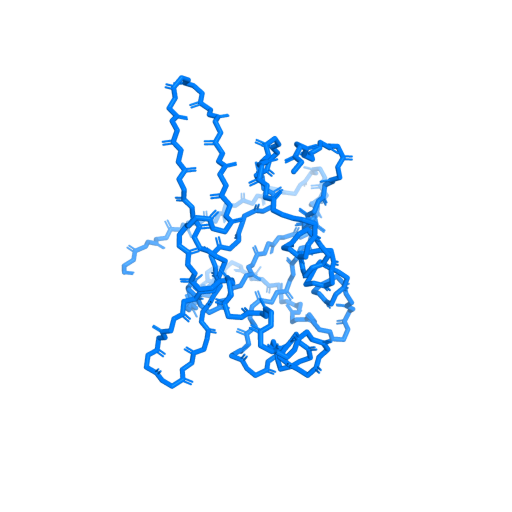A N 1
ATOM 866 C CA . LYS A 1 103 ? 10.211 -6.115 -23.582 1.00 91.38 103 LYS A CA 1
ATOM 867 C C . LYS A 1 103 ? 9.011 -7.046 -23.837 1.00 91.38 103 LYS A C 1
ATOM 869 O O . LYS A 1 103 ? 9.158 -8.262 -23.774 1.00 91.38 103 LYS A O 1
ATOM 874 N N . ASN A 1 104 ? 7.847 -6.460 -24.115 1.00 90.06 104 ASN A N 1
ATOM 875 C CA . ASN A 1 104 ? 6.559 -7.133 -24.344 1.00 90.06 104 ASN A CA 1
ATOM 876 C C . ASN A 1 104 ? 5.984 -7.939 -23.154 1.00 90.06 104 ASN A C 1
ATOM 878 O O . ASN A 1 104 ? 4.922 -8.534 -23.306 1.00 90.06 104 ASN A O 1
ATOM 882 N N . GLN A 1 105 ? 6.608 -7.936 -21.968 1.00 89.56 105 GLN A N 1
ATOM 883 C CA . GLN A 1 105 ? 5.984 -8.484 -20.757 1.00 89.56 105 GLN A CA 1
ATOM 884 C C . GLN A 1 105 ? 5.089 -7.436 -20.086 1.00 89.56 105 GLN A C 1
ATOM 886 O O . GLN A 1 105 ? 5.501 -6.292 -19.887 1.00 89.56 105 GLN A O 1
ATOM 891 N N . CYS A 1 106 ? 3.885 -7.843 -19.687 1.00 91.12 106 CYS A N 1
ATOM 892 C CA . CYS A 1 106 ? 2.999 -7.063 -18.829 1.00 91.12 106 CYS A CA 1
ATOM 893 C C . CYS A 1 106 ? 2.983 -7.626 -17.398 1.00 91.12 106 CYS A C 1
ATOM 895 O O . CYS A 1 106 ? 3.469 -8.725 -17.131 1.00 91.12 106 CYS A O 1
ATOM 897 N N . ILE A 1 107 ? 2.408 -6.860 -16.474 1.00 88.44 107 ILE A N 1
ATOM 898 C CA . ILE A 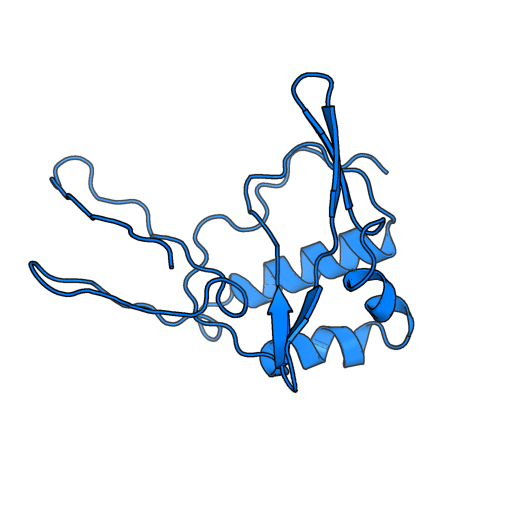1 107 ? 1.968 -7.351 -15.170 1.00 88.44 107 ILE A CA 1
ATOM 899 C C . ILE A 1 107 ? 0.582 -6.775 -14.897 1.00 88.44 107 ILE A C 1
ATOM 901 O O . ILE A 1 107 ? 0.334 -5.601 -15.170 1.00 88.44 107 ILE A O 1
ATOM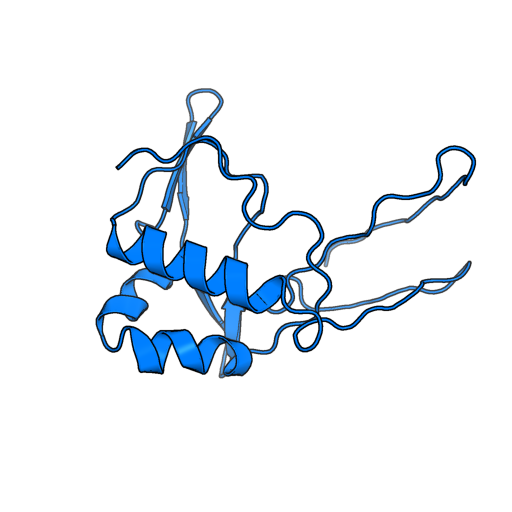 905 N N . VAL A 1 108 ? -0.313 -7.610 -14.379 1.00 88.38 108 VAL A N 1
ATOM 906 C CA . VAL A 1 108 ? -1.690 -7.254 -14.032 1.00 88.38 108 VAL A CA 1
ATOM 907 C C . VAL A 1 108 ? -1.906 -7.646 -12.579 1.00 88.38 108 VAL A C 1
ATOM 909 O O . VAL A 1 108 ? -1.545 -8.751 -12.179 1.00 88.38 108 VAL A O 1
ATOM 912 N N . PHE A 1 109 ? -2.421 -6.724 -11.769 1.00 85.38 109 PHE A N 1
ATOM 913 C CA . PHE A 1 109 ? -2.523 -6.890 -10.323 1.00 85.38 109 PHE A CA 1
ATOM 914 C C . PHE A 1 109 ? -3.614 -5.957 -9.764 1.00 85.38 109 PHE A C 1
ATOM 916 O O . PHE A 1 109 ? -3.808 -4.856 -10.278 1.00 85.38 109 PHE A O 1
ATOM 923 N N . SER A 1 110 ? -4.322 -6.365 -8.705 1.00 84.75 110 SER A N 1
ATOM 924 C CA . SER A 1 110 ? -5.304 -5.496 -8.036 1.00 84.75 110 SER A CA 1
ATOM 925 C C . SER A 1 110 ? -4.609 -4.358 -7.286 1.00 84.75 110 SER A C 1
ATOM 927 O O . SER A 1 110 ? -3.985 -4.574 -6.248 1.00 84.75 110 SER A O 1
ATOM 929 N N . ASN A 1 111 ? -4.740 -3.128 -7.783 1.00 84.62 111 ASN A N 1
ATOM 930 C CA . ASN A 1 111 ? -4.146 -1.942 -7.160 1.00 84.62 111 ASN A CA 1
ATOM 931 C C . ASN A 1 111 ? -4.714 -1.625 -5.760 1.00 84.62 111 ASN A C 1
ATOM 933 O O . ASN A 1 111 ? -4.094 -0.877 -5.013 1.00 84.62 111 ASN A O 1
ATOM 937 N N . TYR A 1 112 ? -5.868 -2.191 -5.396 1.00 82.94 112 TYR A N 1
ATOM 938 C CA . TYR A 1 112 ? -6.443 -2.038 -4.057 1.00 82.94 112 TYR A CA 1
ATOM 939 C C . TYR A 1 112 ? -5.824 -2.979 -3.021 1.00 82.94 112 TYR A C 1
ATOM 941 O O . TYR A 1 112 ? -5.832 -2.652 -1.843 1.00 82.94 112 TYR A O 1
ATOM 949 N N . LEU A 1 113 ? -5.296 -4.132 -3.437 1.00 82.75 113 LEU A N 1
ATOM 950 C CA . LEU A 1 113 ? -4.558 -5.038 -2.549 1.00 82.75 113 LEU A CA 1
ATOM 951 C C . LEU A 1 113 ? -3.063 -4.667 -2.530 1.00 82.75 113 LEU A C 1
ATOM 953 O O . LEU A 1 113 ? -2.400 -4.695 -1.499 1.00 82.75 113 LEU A O 1
ATOM 957 N N . TYR A 1 114 ? -2.516 -4.279 -3.685 1.00 80.25 114 TYR A N 1
ATOM 958 C CA . TYR A 1 114 ? -1.084 -4.390 -3.951 1.00 80.25 114 TYR A CA 1
ATOM 959 C C . TYR A 1 114 ? -0.349 -3.038 -4.092 1.00 80.25 114 TYR A C 1
ATOM 961 O O . TYR A 1 114 ? -0.312 -2.439 -5.172 1.00 80.25 114 TYR A O 1
ATOM 969 N N . LEU A 1 115 ? 0.341 -2.600 -3.024 1.00 83.25 115 LEU A N 1
ATOM 970 C CA . LEU A 1 115 ? 1.253 -1.441 -3.067 1.00 83.25 115 LEU A CA 1
ATOM 971 C C . LEU A 1 115 ? 2.527 -1.727 -3.872 1.00 83.25 115 LEU A C 1
ATOM 973 O O . LEU A 1 115 ? 3.410 -2.455 -3.416 1.00 83.25 115 LEU A O 1
ATOM 977 N N . HIS A 1 116 ? 2.667 -1.061 -5.016 1.00 82.69 116 HIS A N 1
ATOM 978 C CA . HIS A 1 116 ? 3.776 -1.231 -5.951 1.00 82.69 116 HIS A CA 1
ATOM 979 C C . HIS A 1 116 ? 4.640 0.037 -6.077 1.00 82.69 116 HIS A C 1
ATOM 981 O O . HIS A 1 116 ? 4.169 1.165 -5.942 1.00 82.69 116 HIS A O 1
ATOM 987 N N . SER A 1 117 ? 5.922 -0.138 -6.400 1.00 82.94 117 SER A N 1
ATOM 988 C CA . SER A 1 117 ? 6.813 0.931 -6.867 1.00 82.94 117 SER A CA 1
ATOM 989 C C . SER A 1 117 ? 7.972 0.332 -7.677 1.00 82.94 117 SER A C 1
ATOM 991 O O . SER A 1 117 ? 7.918 -0.819 -8.111 1.00 82.94 117 SER A O 1
ATOM 993 N N . ARG A 1 118 ? 9.021 1.121 -7.929 1.00 84.62 118 ARG A N 1
ATOM 994 C CA . ARG A 1 118 ? 10.195 0.730 -8.726 1.00 84.62 118 ARG A CA 1
ATOM 995 C C . ARG A 1 118 ? 11.500 1.134 -8.049 1.00 84.62 118 ARG A C 1
ATOM 997 O O . ARG A 1 118 ? 11.550 2.120 -7.320 1.00 84.62 118 ARG A O 1
ATOM 1004 N N . THR A 1 119 ? 12.578 0.412 -8.340 1.00 84.06 119 THR A N 1
ATOM 1005 C CA . THR A 1 119 ? 13.939 0.883 -8.043 1.00 84.06 119 THR A CA 1
ATOM 1006 C C . THR A 1 119 ? 14.295 2.098 -8.899 1.00 84.06 119 THR A C 1
ATOM 1008 O O . THR A 1 119 ? 13.823 2.226 -10.031 1.00 84.06 119 THR A O 1
ATOM 1011 N N . LYS A 1 120 ? 15.220 2.931 -8.410 1.00 84.31 120 LYS A N 1
ATOM 1012 C CA . LYS A 1 120 ? 15.978 3.876 -9.245 1.00 84.31 120 LYS A CA 1
ATOM 1013 C C . LYS A 1 120 ? 16.577 3.145 -10.461 1.00 84.31 120 LYS A C 1
ATOM 1015 O O . LYS A 1 120 ? 17.080 2.030 -10.323 1.00 84.31 120 LYS A O 1
ATOM 1020 N N . PHE A 1 121 ? 16.509 3.757 -11.642 1.00 84.31 121 PHE A N 1
ATOM 1021 C CA . PHE A 1 121 ? 17.134 3.228 -12.859 1.00 84.31 121 PHE A CA 1
ATOM 1022 C C . PHE A 1 121 ? 18.563 3.780 -13.036 1.00 84.31 121 PHE A C 1
ATOM 1024 O O . PHE A 1 121 ? 18.859 4.858 -12.511 1.00 84.31 121 PHE A O 1
ATOM 1031 N N . PRO A 1 122 ? 19.442 3.088 -13.790 1.00 87.69 122 PRO A N 1
ATOM 1032 C CA . PRO A 1 122 ? 20.638 3.711 -14.360 1.00 87.69 122 PRO A CA 1
ATOM 1033 C C . PRO A 1 122 ? 20.234 4.905 -15.237 1.00 87.69 122 PRO A C 1
ATOM 1035 O O . PRO A 1 122 ? 19.167 4.857 -15.853 1.00 87.69 122 PRO A O 1
ATOM 1038 N N . LYS A 1 123 ? 21.070 5.951 -15.300 1.00 85.12 123 LYS A N 1
ATOM 1039 C CA . LYS A 1 123 ? 20.780 7.171 -16.079 1.00 85.12 123 LYS A CA 1
ATOM 1040 C C . LYS A 1 123 ? 20.514 6.844 -17.553 1.00 85.12 123 LYS A C 1
ATOM 1042 O O . LYS A 1 123 ? 19.485 7.223 -18.099 1.00 85.12 123 LYS A O 1
ATOM 1047 N N . ASP A 1 124 ? 21.401 6.057 -18.146 1.00 88.75 124 ASP A N 1
ATOM 1048 C CA . ASP A 1 124 ? 21.525 5.892 -19.599 1.00 88.75 124 ASP A CA 1
ATOM 1049 C C . ASP A 1 124 ? 20.756 4.651 -20.094 1.00 88.75 124 ASP A C 1
ATOM 1051 O O . ASP A 1 124 ? 21.226 3.860 -20.908 1.00 88.75 124 ASP A O 1
ATOM 1055 N N . SER A 1 125 ? 19.566 4.425 -19.526 1.00 83.62 125 SER A N 1
ATOM 1056 C CA . SER A 1 125 ? 18.769 3.212 -19.732 1.00 83.62 125 SER A CA 1
ATOM 1057 C C . SER A 1 125 ? 17.358 3.555 -20.234 1.00 83.62 125 SER A C 1
ATOM 1059 O O . SER A 1 125 ? 16.440 3.668 -19.414 1.00 83.62 125 SER A O 1
ATOM 1061 N N . PRO A 1 126 ? 17.159 3.721 -21.560 1.00 85.81 126 PRO A N 1
ATOM 1062 C CA . PRO A 1 126 ? 15.872 4.107 -22.138 1.00 85.81 126 PRO A CA 1
ATOM 1063 C C . PRO A 1 126 ? 14.804 3.036 -21.888 1.00 85.81 126 PRO A C 1
ATOM 1065 O O . PRO A 1 126 ? 15.027 1.844 -22.109 1.00 85.81 126 PRO A O 1
ATOM 1068 N N . ARG A 1 127 ? 13.640 3.462 -21.382 1.00 86.50 127 ARG A N 1
ATOM 1069 C CA . ARG A 1 127 ? 12.549 2.586 -20.925 1.00 86.50 127 ARG A CA 1
ATOM 1070 C C . ARG A 1 127 ? 11.194 3.238 -21.180 1.00 86.50 127 ARG A C 1
ATOM 1072 O O . ARG A 1 127 ? 10.952 4.343 -20.705 1.00 86.50 127 ARG A O 1
ATOM 1079 N N . THR A 1 128 ? 10.292 2.492 -21.808 1.00 90.44 128 THR A N 1
ATOM 1080 C CA . THR A 1 128 ? 8.876 2.854 -21.958 1.00 90.44 128 THR A CA 1
ATOM 1081 C C . THR A 1 128 ? 8.029 1.793 -21.266 1.00 90.44 128 THR A C 1
ATOM 1083 O O . THR A 1 128 ? 8.283 0.601 -21.427 1.00 90.44 128 THR A O 1
ATOM 1086 N N . LEU A 1 129 ? 7.030 2.219 -20.493 1.00 89.44 129 LEU A N 1
ATOM 1087 C CA . LEU A 1 129 ? 6.039 1.342 -19.873 1.00 89.44 129 LEU A CA 1
ATOM 1088 C C . LEU A 1 129 ? 4.658 1.957 -20.091 1.00 89.44 129 LEU A C 1
ATOM 1090 O O . LEU A 1 129 ? 4.398 3.066 -19.626 1.00 89.44 129 LEU A O 1
ATOM 1094 N N . PHE A 1 130 ? 3.786 1.230 -20.780 1.00 90.31 130 PHE A N 1
ATOM 1095 C CA . PHE A 1 130 ? 2.380 1.597 -20.909 1.00 90.31 130 PHE A CA 1
ATOM 1096 C C . PHE A 1 130 ? 1.625 1.125 -19.664 1.00 90.31 130 PHE A C 1
ATOM 1098 O O . PHE A 1 130 ? 1.878 0.030 -19.159 1.00 90.31 130 PHE A O 1
ATOM 1105 N N . ARG A 1 131 ? 0.718 1.960 -19.151 1.00 89.31 131 ARG A N 1
ATOM 1106 C CA . ARG A 1 131 ? -0.114 1.660 -17.982 1.00 89.31 131 ARG A CA 1
ATOM 1107 C C . ARG A 1 131 ? -1.569 1.903 -18.338 1.00 89.31 131 ARG A C 1
ATOM 1109 O O . ARG A 1 131 ? -1.920 3.011 -18.735 1.00 89.31 131 ARG A O 1
ATOM 1116 N N . PHE A 1 132 ? -2.385 0.888 -18.110 1.00 87.75 132 PHE A N 1
ATOM 1117 C CA . PHE A 1 132 ? -3.830 0.922 -18.277 1.00 87.75 132 PHE A CA 1
ATOM 1118 C C . PHE A 1 132 ? -4.494 0.747 -16.909 1.00 87.75 132 PHE A C 1
ATOM 1120 O O . PHE A 1 132 ? -3.877 0.217 -15.983 1.00 87.75 132 PHE A O 1
ATOM 1127 N N . TRP A 1 133 ? -5.733 1.209 -16.797 1.00 87.25 133 TRP A N 1
ATOM 1128 C CA . TRP A 1 133 ? -6.605 1.012 -15.643 1.00 87.25 133 TRP A CA 1
ATOM 1129 C C . TRP A 1 133 ? -7.949 0.510 -16.168 1.00 87.25 133 TRP A C 1
ATOM 1131 O O . TRP A 1 133 ? -8.374 0.947 -17.240 1.00 87.25 133 TRP A O 1
ATOM 1141 N N . PHE A 1 134 ? -8.567 -0.406 -15.433 1.00 80.88 134 PHE A N 1
ATOM 1142 C CA . PHE A 1 134 ? -9.856 -1.035 -15.705 1.00 80.88 134 PHE A CA 1
ATOM 1143 C C . PHE A 1 134 ? -10.474 -1.491 -14.374 1.00 80.88 134 PHE A C 1
ATOM 1145 O O . PHE A 1 134 ? -9.710 -1.526 -13.377 1.00 80.88 134 PHE A O 1
#

Sequence (134 aa):
MIYNDYPLFSNVKRIINSDDYNFIFEKYGKKSDVLFHDECLAHFSNNKFFQKRIFLKISNNIGISFSPLLNKFKCTEDVYSMLMDISAFIHQKENQYRLRLSKNQCIVFSNYLYLHSRTKFPKDSPRTLFRFWF